Protein AF-A0A0P9UMU7-F1 (afdb_monomer)

Foldseek 3Di:
DDPPPQLAQAEAEDELVCLVVDDCQLAQWEWEADPVDIDTFKGFDDPPDVVQPDPDDNPRHHNYYYYYDPDPVPPVSSVVSSVVNVVNCVVVVTDTAGPPHPVVPPDD

Radius of gyration: 15.73 Å; Cα contacts (8 Å, |Δi|>4): 141; chains: 1; bounding box: 31×34×58 Å

pLDDT: mean 73.48, std 17.17, range [37.81, 91.12]

Sequence (108 aa):
MDSLKRYSAMEKTITVDQLAKTDLRSVKEIWLGDTHTQLCLWRGEQVVTHDMLSEGTHDQNNSRLHLQLVNPDDRAAVASVEALVRERLERMGSKGEFYPAENADTHQ

Organism: NCBI:txid86176

Nearest PDB structures (foldseek):
  5ctv-assembly1_A  TM=2.492E-01  e=1.738E+00  Streptococcus pneumoniae TIGR4

Structure (mmCIF, N/CA/C/O backbone):
data_AF-A0A0P9UMU7-F1
#
_entry.id   AF-A0A0P9UMU7-F1
#
loop_
_atom_site.group_PDB
_atom_site.id
_atom_site.type_symbol
_atom_site.label_atom_id
_atom_site.label_alt_id
_atom_site.label_comp_id
_atom_site.label_asym_id
_atom_site.label_entity_id
_atom_site.label_seq_id
_atom_site.pdbx_PDB_ins_code
_atom_site.Cartn_x
_atom_site.Cartn_y
_atom_site.Cartn_z
_atom_site.occupancy
_atom_site.B_iso_or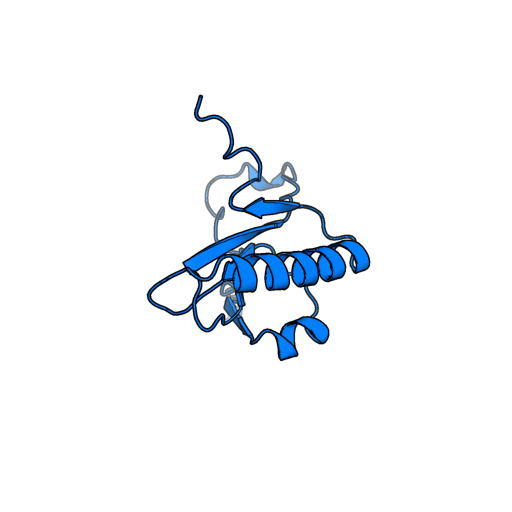_equiv
_atom_site.auth_seq_id
_atom_site.auth_comp_id
_atom_site.auth_asym_id
_atom_site.auth_atom_id
_atom_site.pdbx_PDB_model_num
ATOM 1 N N . MET A 1 1 ? 5.409 0.516 38.449 1.00 37.81 1 MET A N 1
ATOM 2 C CA . MET A 1 1 ? 6.186 0.523 37.192 1.00 37.81 1 MET A CA 1
ATOM 3 C C . MET A 1 1 ? 5.187 0.378 36.068 1.00 37.81 1 MET A C 1
ATOM 5 O O . MET A 1 1 ? 4.931 -0.723 35.594 1.00 37.81 1 MET A O 1
ATOM 9 N N . ASP A 1 2 ? 4.543 1.491 35.740 1.00 42.09 2 ASP A N 1
ATOM 10 C CA . ASP A 1 2 ? 3.586 1.594 34.653 1.00 42.09 2 ASP A CA 1
ATOM 11 C C . ASP A 1 2 ? 4.276 1.204 33.353 1.00 42.09 2 ASP A C 1
ATOM 13 O O . ASP A 1 2 ? 5.213 1.863 32.896 1.00 42.09 2 ASP A O 1
ATOM 17 N N . SER A 1 3 ? 3.830 0.081 32.790 1.00 44.09 3 SER A N 1
ATOM 18 C CA . SER A 1 3 ? 4.124 -0.289 31.415 1.00 44.09 3 SER A CA 1
ATOM 19 C C . SER A 1 3 ? 3.552 0.801 30.520 1.00 44.09 3 SER A C 1
ATOM 21 O O . SER A 1 3 ? 2.413 0.717 30.067 1.00 44.09 3 SER A O 1
ATOM 23 N N . LEU A 1 4 ? 4.361 1.827 30.258 1.00 45.81 4 LEU A N 1
ATOM 24 C CA . LEU A 1 4 ? 4.268 2.617 29.045 1.00 45.81 4 LEU A CA 1
ATOM 25 C C . LEU A 1 4 ? 4.315 1.615 27.891 1.00 45.81 4 LEU A C 1
ATOM 27 O O . LEU A 1 4 ? 5.391 1.221 27.436 1.00 45.81 4 LEU A O 1
ATOM 31 N N . LYS A 1 5 ? 3.131 1.181 27.437 1.00 47.94 5 LYS A N 1
ATOM 32 C CA . LYS A 1 5 ? 2.906 0.717 26.072 1.00 47.94 5 LYS A CA 1
ATOM 33 C C . LYS A 1 5 ? 3.357 1.869 25.186 1.00 47.94 5 LYS A C 1
ATOM 35 O O . LYS A 1 5 ? 2.573 2.738 24.821 1.00 47.94 5 LYS A O 1
ATOM 40 N N . ARG A 1 6 ? 4.657 1.902 24.897 1.00 45.84 6 ARG A N 1
ATOM 41 C CA . ARG A 1 6 ? 5.181 2.551 23.710 1.00 45.84 6 ARG A CA 1
ATOM 42 C C . ARG A 1 6 ? 4.375 1.927 22.582 1.00 45.84 6 ARG A C 1
ATOM 44 O O . ARG A 1 6 ? 4.542 0.744 22.294 1.00 45.84 6 ARG A O 1
ATOM 51 N N . TYR A 1 7 ? 3.424 2.678 22.039 1.00 48.56 7 TYR A N 1
ATOM 52 C CA . TYR A 1 7 ? 2.858 2.375 20.738 1.00 48.56 7 TYR A CA 1
ATOM 53 C C . TYR A 1 7 ? 4.010 2.584 19.757 1.00 48.56 7 TYR A C 1
ATOM 55 O O . TYR A 1 7 ? 4.166 3.653 19.183 1.00 48.56 7 TYR A O 1
ATOM 63 N N . SER A 1 8 ? 4.912 1.604 19.684 1.00 48.06 8 SER A N 1
ATOM 64 C CA . SER A 1 8 ? 5.892 1.534 18.617 1.00 48.06 8 SER A CA 1
ATOM 65 C C . SER A 1 8 ? 5.084 1.537 17.331 1.00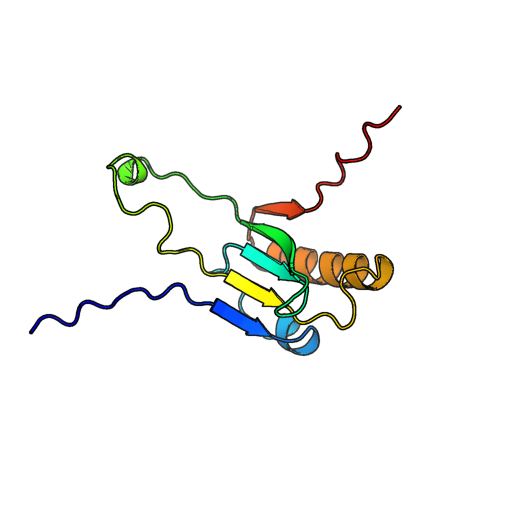 48.06 8 SER A C 1
ATOM 67 O O . SER A 1 8 ? 4.182 0.705 17.195 1.00 48.06 8 SER A O 1
ATOM 69 N N . ALA A 1 9 ? 5.354 2.491 16.440 1.00 54.00 9 ALA A N 1
ATOM 70 C CA . ALA A 1 9 ? 4.791 2.489 15.100 1.00 54.00 9 ALA A CA 1
ATOM 71 C C . ALA A 1 9 ? 4.928 1.064 14.544 1.00 54.00 9 ALA A C 1
ATOM 73 O O . ALA A 1 9 ? 6.028 0.513 14.487 1.00 54.00 9 ALA A O 1
ATOM 74 N N . MET A 1 10 ? 3.796 0.409 14.281 1.00 61.91 10 MET A N 1
ATOM 75 C CA . MET A 1 10 ? 3.804 -0.976 13.833 1.00 61.91 10 MET A CA 1
ATOM 76 C C 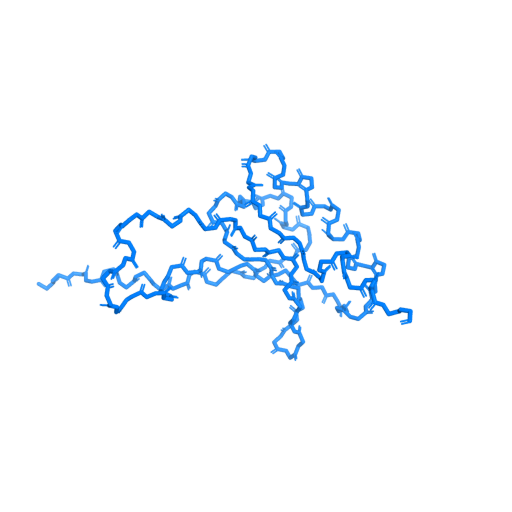. MET A 1 10 ? 4.161 -0.968 12.352 1.00 61.91 10 MET A C 1
ATOM 78 O O . MET A 1 10 ? 3.286 -0.870 11.495 1.00 61.91 10 MET A O 1
ATOM 82 N N . GLU A 1 11 ? 5.456 -1.037 12.065 1.00 69.31 11 GLU A N 1
ATOM 83 C CA . GLU A 1 11 ? 5.966 -1.267 10.721 1.00 69.31 11 GLU A CA 1
ATOM 84 C C . GLU A 1 11 ? 5.841 -2.760 10.417 1.00 69.31 11 GLU A C 1
ATOM 86 O O . GLU A 1 11 ? 6.419 -3.610 11.099 1.00 69.31 11 GLU A O 1
ATOM 91 N N . LYS A 1 12 ? 5.022 -3.098 9.419 1.00 82.69 12 LYS A N 1
ATOM 92 C CA . LYS A 1 12 ? 4.814 -4.484 8.994 1.00 82.69 12 LYS A CA 1
ATOM 93 C C . LYS A 1 12 ? 5.247 -4.635 7.547 1.00 82.69 12 LYS A C 1
ATOM 95 O O . LYS A 1 12 ? 4.744 -3.924 6.689 1.00 82.69 12 LYS A O 1
ATOM 100 N N . THR A 1 13 ? 6.102 -5.612 7.270 1.00 87.75 13 THR A N 1
ATOM 101 C CA . THR A 1 13 ? 6.494 -5.961 5.900 1.00 87.75 13 THR A CA 1
ATOM 102 C C . THR A 1 13 ? 5.784 -7.236 5.461 1.00 87.75 13 THR A C 1
ATOM 104 O O . THR A 1 13 ? 5.782 -8.229 6.190 1.00 87.75 13 THR A O 1
ATOM 107 N N . ILE A 1 14 ? 5.162 -7.218 4.284 1.00 88.94 14 ILE A N 1
ATOM 108 C CA . ILE A 1 14 ? 4.449 -8.356 3.695 1.00 88.94 14 ILE A CA 1
ATOM 109 C C . ILE A 1 14 ? 4.779 -8.493 2.203 1.00 88.94 14 ILE A C 1
ATOM 111 O O . ILE A 1 14 ? 5.261 -7.554 1.578 1.00 88.94 14 ILE A O 1
ATOM 115 N N . THR A 1 15 ? 4.485 -9.649 1.611 1.00 90.06 15 THR A N 1
ATOM 116 C CA . THR A 1 15 ? 4.541 -9.864 0.155 1.00 90.06 15 THR A CA 1
ATOM 117 C C . THR A 1 15 ? 3.160 -9.682 -0.485 1.00 90.06 15 THR A C 1
ATOM 119 O O . THR A 1 15 ? 2.141 -9.668 0.211 1.00 90.06 15 THR A O 1
ATOM 122 N N . VAL A 1 16 ? 3.103 -9.608 -1.820 1.00 85.19 16 VAL A N 1
ATOM 123 C CA . VAL A 1 16 ? 1.838 -9.512 -2.578 1.00 85.19 16 VAL A CA 1
ATOM 124 C C . VAL A 1 16 ? 0.885 -10.685 -2.289 1.00 85.19 16 VAL A C 1
ATOM 126 O O . VAL A 1 16 ? -0.310 -10.458 -2.126 1.00 85.19 16 VAL A O 1
ATOM 129 N N . ASP A 1 17 ? 1.382 -11.917 -2.109 1.00 87.06 17 ASP A N 1
ATOM 130 C CA . ASP A 1 17 ? 0.537 -13.064 -1.700 1.00 87.06 17 ASP A CA 1
ATOM 131 C C . ASP A 1 17 ? -0.133 -12.831 -0.335 1.00 87.06 17 ASP A C 1
ATOM 133 O O . ASP A 1 17 ? -1.302 -13.157 -0.113 1.00 87.06 17 ASP A O 1
ATOM 137 N N . GLN A 1 18 ? 0.608 -12.231 0.595 1.00 88.56 18 GLN A N 1
ATOM 138 C CA . GLN A 1 18 ? 0.136 -11.986 1.952 1.00 88.56 18 GLN A CA 1
ATOM 139 C C . GLN A 1 18 ? -0.857 -10.817 2.025 1.00 88.56 18 GLN A C 1
ATOM 141 O O . GLN A 1 18 ? -1.635 -10.743 2.981 1.00 88.56 18 GLN A O 1
ATOM 146 N N . LEU A 1 19 ? -0.895 -9.938 1.016 1.00 86.94 19 LEU A N 1
ATOM 147 C CA . LEU A 1 19 ? -1.843 -8.820 0.936 1.00 86.94 19 LEU A CA 1
ATOM 148 C C . LEU A 1 19 ? -3.300 -9.308 0.958 1.00 86.94 19 LEU A C 1
ATOM 150 O O . LEU A 1 19 ? -4.139 -8.739 1.658 1.00 86.94 19 LEU A O 1
ATOM 154 N N . ALA A 1 20 ? -3.594 -10.414 0.268 1.00 83.19 20 ALA A N 1
ATOM 155 C CA . ALA A 1 20 ? -4.938 -10.991 0.203 1.00 83.19 20 ALA A CA 1
ATOM 156 C C . ALA A 1 20 ? -5.466 -11.458 1.574 1.00 83.19 20 ALA A C 1
ATOM 158 O O . ALA A 1 20 ? -6.676 -11.488 1.800 1.00 83.1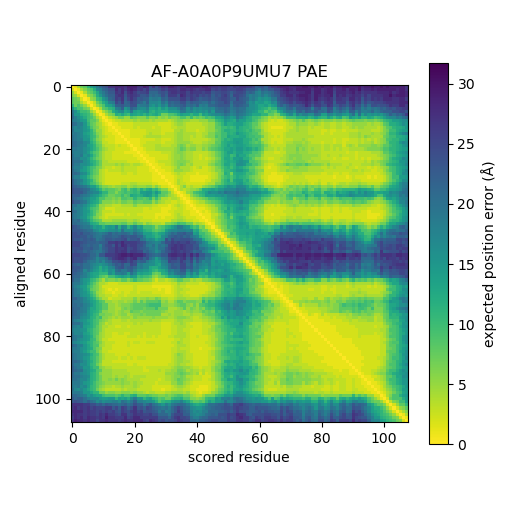9 20 ALA A O 1
ATOM 159 N N . LYS A 1 21 ? -4.561 -11.807 2.494 1.00 86.31 21 LYS A N 1
ATOM 160 C CA . LYS A 1 21 ? -4.873 -12.331 3.836 1.00 86.31 21 LYS A CA 1
ATOM 161 C C . LYS A 1 21 ? -4.716 -11.275 4.929 1.00 86.31 21 LYS A C 1
ATOM 163 O O . LYS A 1 21 ? -5.164 -11.484 6.052 1.00 86.31 21 LYS A O 1
ATOM 168 N N . THR A 1 22 ? -4.068 -10.156 4.616 1.00 85.62 22 THR A N 1
ATOM 169 C CA . THR A 1 22 ? -3.802 -9.092 5.581 1.00 85.62 22 THR A CA 1
ATOM 170 C C . THR A 1 22 ? -5.036 -8.210 5.748 1.00 85.62 22 THR A C 1
ATOM 172 O O . THR A 1 22 ? -5.713 -7.861 4.778 1.00 85.62 22 THR A O 1
ATOM 175 N N . ASP A 1 23 ? -5.326 -7.869 7.002 1.00 84.38 23 ASP A N 1
ATOM 176 C CA . ASP A 1 23 ? -6.303 -6.847 7.358 1.00 84.38 23 ASP A CA 1
ATOM 177 C C . ASP A 1 23 ? -5.661 -5.462 7.223 1.00 84.38 23 ASP A C 1
ATOM 179 O O . ASP A 1 23 ? -4.647 -5.184 7.865 1.00 84.38 23 ASP A O 1
ATOM 183 N N . LEU A 1 24 ? -6.229 -4.617 6.360 1.00 85.94 24 LEU A N 1
ATOM 184 C CA . LEU A 1 24 ? -5.706 -3.283 6.046 1.00 85.94 24 LEU A CA 1
ATOM 185 C C . LEU A 1 24 ? -6.428 -2.169 6.813 1.00 85.94 24 LEU A C 1
ATOM 187 O O . LEU A 1 24 ? -6.032 -1.015 6.717 1.00 85.94 24 LEU A O 1
ATOM 191 N N . ARG A 1 25 ? -7.459 -2.485 7.607 1.00 81.75 25 ARG A N 1
ATOM 192 C CA . ARG A 1 25 ? -8.298 -1.471 8.277 1.00 81.75 25 ARG A CA 1
ATOM 193 C C . ARG A 1 25 ? -7.537 -0.570 9.249 1.00 81.75 25 ARG A C 1
ATOM 195 O O . ARG A 1 25 ? -7.931 0.571 9.453 1.00 81.75 25 ARG A O 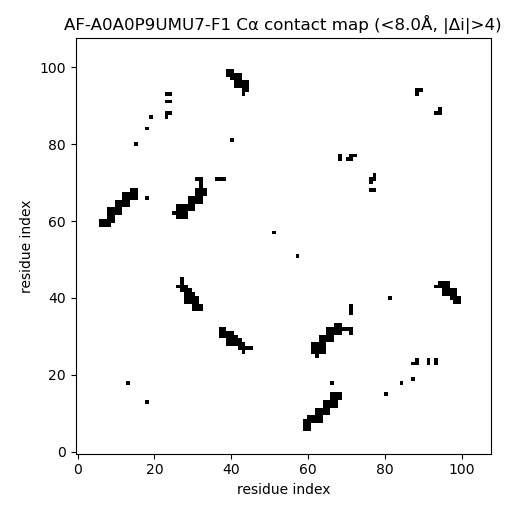1
ATOM 202 N N . SER A 1 26 ? -6.468 -1.079 9.860 1.00 78.25 26 SER A N 1
ATOM 203 C CA . SER A 1 26 ? -5.603 -0.314 10.765 1.00 78.25 26 SER A CA 1
ATOM 204 C C . SER A 1 26 ? -4.396 0.313 10.067 1.00 78.25 26 SER A C 1
ATOM 206 O O . SER A 1 26 ? -3.636 1.032 10.710 1.00 78.25 26 SER A O 1
ATOM 208 N N . VAL A 1 27 ? -4.177 0.010 8.784 1.00 85.12 27 VAL A N 1
ATOM 209 C CA . VAL A 1 27 ? -3.046 0.526 8.013 1.00 85.12 27 VAL A CA 1
ATOM 210 C C . VAL A 1 27 ? -3.357 1.957 7.604 1.00 85.12 27 VAL A C 1
ATOM 212 O O . VAL A 1 27 ? -4.423 2.240 7.063 1.00 85.12 27 VAL A O 1
ATOM 215 N N . LYS A 1 28 ? -2.415 2.861 7.867 1.00 85.50 28 LYS A N 1
ATOM 216 C CA . LYS A 1 28 ? -2.522 4.269 7.471 1.00 85.50 28 LYS A CA 1
ATOM 217 C C . LYS A 1 28 ? -1.736 4.585 6.215 1.00 85.50 28 LYS A C 1
ATOM 219 O O . LYS A 1 28 ? -2.094 5.510 5.501 1.00 85.50 28 LYS A O 1
ATOM 224 N N . GLU A 1 29 ? -0.665 3.848 5.954 1.00 89.31 29 GLU A N 1
ATOM 225 C CA . GLU A 1 29 ? 0.176 4.068 4.784 1.00 89.31 29 GLU A CA 1
ATOM 226 C C . GLU A 1 29 ? 0.626 2.725 4.221 1.00 89.31 29 GLU A C 1
ATOM 228 O O . GLU A 1 29 ? 0.992 1.823 4.980 1.00 89.31 29 GLU A O 1
ATOM 233 N N . ILE A 1 30 ? 0.620 2.607 2.897 1.00 90.00 30 ILE A N 1
ATOM 234 C CA . ILE A 1 30 ? 1.143 1.451 2.172 1.00 90.00 30 ILE A CA 1
ATOM 235 C C . ILE A 1 30 ? 2.287 1.936 1.291 1.00 90.00 30 ILE A C 1
ATOM 237 O O . ILE A 1 30 ? 2.107 2.821 0.455 1.00 90.00 30 ILE A O 1
ATOM 241 N N . TRP A 1 31 ? 3.454 1.334 1.480 1.00 90.44 31 TRP A N 1
ATOM 242 C CA . TRP A 1 31 ? 4.683 1.639 0.759 1.00 90.44 31 TRP A CA 1
ATOM 243 C C . TRP A 1 31 ? 5.131 0.411 -0.030 1.00 90.44 31 TRP A C 1
ATOM 245 O O . TRP A 1 31 ? 5.101 -0.698 0.498 1.00 90.44 31 TRP A O 1
ATOM 255 N N . LEU A 1 32 ? 5.546 0.588 -1.280 1.00 88.38 32 LEU A N 1
ATOM 256 C CA . LEU A 1 32 ? 6.131 -0.456 -2.118 1.00 88.38 32 LEU A CA 1
ATOM 257 C C . LEU A 1 32 ? 7.648 -0.392 -2.066 1.00 88.38 32 LEU A C 1
ATOM 259 O O . LEU A 1 32 ? 8.217 0.695 -2.103 1.00 88.38 32 LEU A O 1
ATOM 263 N N . GLY A 1 33 ? 8.280 -1.560 -2.089 1.00 80.19 33 GLY A N 1
ATOM 264 C CA . GLY A 1 33 ? 9.709 -1.698 -2.354 1.00 80.19 33 GLY A CA 1
ATOM 265 C C . GLY A 1 33 ? 10.514 -2.241 -1.178 1.00 80.19 33 GLY A C 1
ATOM 266 O O . GLY A 1 33 ? 9.965 -2.815 -0.231 1.00 80.19 33 GLY A O 1
ATOM 267 N N . ASP A 1 34 ? 11.835 -2.146 -1.297 1.00 69.94 34 ASP A N 1
ATOM 268 C CA . ASP A 1 34 ? 12.802 -2.698 -0.350 1.00 69.94 34 ASP A CA 1
ATOM 269 C C . ASP A 1 34 ? 13.339 -1.621 0.616 1.00 69.94 34 ASP A C 1
ATOM 271 O O . ASP A 1 34 ? 12.768 -0.542 0.772 1.00 69.94 34 ASP A O 1
ATOM 275 N N . THR A 1 35 ? 14.426 -1.911 1.329 1.00 65.00 35 THR A N 1
ATOM 276 C CA . THR A 1 35 ? 15.066 -0.943 2.234 1.00 65.00 35 THR A CA 1
ATOM 277 C C . THR A 1 35 ? 15.686 0.254 1.509 1.00 65.00 35 THR A C 1
ATOM 279 O O . THR A 1 35 ? 15.898 1.279 2.148 1.00 65.00 35 THR A O 1
ATOM 282 N N . HIS A 1 36 ? 15.988 0.144 0.210 1.00 64.75 36 HIS A N 1
ATOM 283 C CA . HIS A 1 36 ? 16.703 1.178 -0.547 1.00 64.75 36 HIS A CA 1
ATOM 284 C C . HIS A 1 36 ? 15.817 1.972 -1.508 1.00 64.75 36 HIS A C 1
ATOM 286 O O . HIS A 1 36 ? 16.144 3.117 -1.816 1.00 64.75 36 HIS A O 1
ATOM 292 N N . THR A 1 37 ? 14.703 1.399 -1.967 1.00 70.12 37 THR A N 1
ATOM 293 C CA . THR A 1 37 ? 13.746 2.078 -2.847 1.00 70.12 37 THR A CA 1
ATOM 294 C C . THR A 1 37 ? 12.338 1.917 -2.298 1.00 70.12 37 THR A C 1
ATOM 296 O O . THR A 1 37 ? 11.805 0.814 -2.253 1.00 70.12 37 THR A O 1
ATOM 299 N N . GLN A 1 38 ? 11.749 3.020 -1.831 1.00 77.69 38 GLN A N 1
ATOM 300 C CA . GLN A 1 38 ? 10.414 3.032 -1.240 1.00 77.69 38 GLN A CA 1
ATOM 301 C C . GLN A 1 38 ? 9.517 4.014 -1.984 1.00 77.69 38 GLN A C 1
ATOM 303 O O . GLN A 1 38 ? 9.815 5.205 -2.062 1.00 77.69 38 GLN A O 1
ATOM 308 N N . LEU A 1 39 ? 8.403 3.510 -2.506 1.00 84.75 39 LEU A N 1
ATOM 309 C CA . LEU A 1 39 ? 7.367 4.291 -3.170 1.00 84.75 39 LEU A CA 1
ATOM 310 C C . LEU A 1 39 ? 6.115 4.291 -2.295 1.00 84.75 39 LEU A C 1
ATOM 312 O O . LEU A 1 39 ? 5.558 3.233 -2.017 1.00 84.75 39 LEU A O 1
ATOM 316 N N . CYS A 1 40 ? 5.648 5.462 -1.869 1.00 87.75 40 CYS A N 1
ATOM 317 C CA . CYS A 1 40 ? 4.336 5.555 -1.232 1.00 87.75 40 CYS A CA 1
ATOM 318 C C . CYS A 1 40 ? 3.273 5.217 -2.282 1.00 87.75 40 CYS A C 1
ATOM 320 O O . CYS A 1 40 ? 3.219 5.888 -3.308 1.00 87.75 40 CYS A O 1
ATOM 322 N N . LEU A 1 41 ? 2.463 4.188 -2.032 1.00 89.69 41 LEU A N 1
ATOM 323 C CA . LEU A 1 41 ? 1.367 3.787 -2.915 1.00 89.69 41 LEU A CA 1
ATOM 324 C C . LEU A 1 41 ? 0.038 4.352 -2.446 1.00 89.69 41 LEU A C 1
ATOM 326 O O . LEU A 1 41 ? -0.801 4.709 -3.260 1.00 89.69 41 LEU A O 1
ATOM 330 N N . TRP A 1 42 ? -0.187 4.378 -1.136 1.00 91.06 42 TRP A N 1
ATOM 331 C CA . TRP A 1 42 ? -1.467 4.792 -0.585 1.00 91.06 42 TRP A CA 1
ATOM 332 C C . TRP A 1 42 ? -1.313 5.390 0.803 1.00 91.06 42 TRP A C 1
ATOM 334 O O . TRP A 1 42 ? -0.548 4.886 1.630 1.00 91.06 42 TRP A O 1
ATOM 344 N N . ARG A 1 43 ? -2.102 6.426 1.076 1.00 88.75 43 ARG A N 1
ATOM 345 C CA . ARG A 1 43 ? -2.242 7.041 2.393 1.00 88.75 43 ARG A CA 1
ATOM 346 C C . ARG A 1 43 ? -3.714 7.145 2.759 1.00 88.75 43 ARG A C 1
ATOM 348 O O . ARG A 1 43 ? -4.492 7.772 2.049 1.00 88.75 43 ARG A O 1
ATOM 355 N N . GLY A 1 44 ? -4.083 6.558 3.888 1.00 87.00 44 GLY A N 1
ATOM 356 C CA . GLY A 1 44 ? -5.421 6.644 4.450 1.00 87.00 44 GLY A CA 1
ATOM 357 C C . GLY A 1 44 ? -5.795 8.068 4.838 1.00 87.00 44 GLY A C 1
ATOM 358 O O . GLY A 1 44 ? -4.958 8.834 5.322 1.00 87.00 44 GLY A O 1
ATOM 359 N N . GLU A 1 45 ? -7.069 8.406 4.652 1.00 79.56 45 GLU A N 1
ATOM 360 C CA . GLU A 1 45 ? -7.633 9.682 5.083 1.00 79.56 45 GLU A CA 1
ATOM 361 C C . GLU A 1 45 ? -7.498 9.791 6.606 1.00 79.56 45 GLU A C 1
ATOM 363 O O . GLU A 1 45 ? -8.075 9.010 7.369 1.00 79.56 45 GLU A O 1
ATOM 368 N N . GLN A 1 46 ? -6.694 10.748 7.066 1.00 63.97 46 GLN A N 1
ATOM 369 C CA . GLN A 1 46 ? -6.587 11.023 8.490 1.00 63.97 46 GLN A CA 1
ATOM 370 C C . GLN A 1 46 ? -7.776 11.885 8.902 1.00 63.97 46 GLN A C 1
ATOM 372 O O . GLN A 1 46 ? -7.858 13.060 8.550 1.00 63.97 46 GLN A O 1
ATOM 377 N N . VAL A 1 47 ? -8.695 11.308 9.679 1.00 54.69 47 VAL A N 1
ATOM 378 C CA . VAL A 1 47 ? -9.721 12.092 10.370 1.00 54.69 47 VAL A CA 1
ATOM 379 C C . VAL A 1 47 ? -9.002 12.927 11.422 1.00 54.69 47 VAL A C 1
ATOM 381 O O . VAL A 1 47 ? -8.651 12.421 12.486 1.00 54.69 47 VAL A O 1
ATOM 384 N N . VAL A 1 48 ? -8.754 14.200 11.114 1.00 52.06 48 VAL A N 1
ATOM 385 C CA . VAL A 1 48 ? -8.244 15.178 12.078 1.00 52.06 48 VAL A CA 1
ATOM 386 C C . VAL A 1 48 ? -9.352 15.422 13.098 1.00 52.06 48 VAL A C 1
ATOM 388 O O . VAL A 1 48 ? -10.199 16.298 12.945 1.00 52.06 48 VAL A O 1
ATOM 391 N N . THR A 1 49 ? -9.411 14.591 14.134 1.00 52.50 49 THR A N 1
ATOM 392 C CA . THR A 1 49 ? -10.267 14.870 15.283 1.00 52.50 49 THR A CA 1
ATOM 393 C C . THR A 1 49 ? -9.661 16.048 16.035 1.00 52.50 49 THR A C 1
ATOM 395 O O . THR A 1 49 ? -8.452 16.074 16.247 1.00 52.50 49 THR A O 1
ATOM 398 N N . HIS A 1 50 ? -10.493 17.005 16.449 1.00 53.38 50 HIS A N 1
ATOM 399 C CA . HIS A 1 50 ? -10.118 18.262 17.123 1.00 53.38 50 HIS A CA 1
ATOM 400 C C . HIS A 1 50 ? -9.148 18.111 18.322 1.00 53.38 50 HIS A C 1
ATOM 402 O O . HIS A 1 50 ? -8.513 19.083 18.716 1.00 53.38 50 HIS A O 1
ATOM 408 N N . ASP A 1 51 ? -8.999 16.902 18.869 1.00 49.69 51 ASP A N 1
ATOM 409 C CA . ASP A 1 51 ? -8.025 16.528 19.905 1.00 49.69 51 ASP A CA 1
ATOM 410 C C . ASP A 1 51 ? -6.552 16.536 19.417 1.00 49.69 51 ASP A C 1
ATOM 412 O O . ASP A 1 51 ? -5.623 16.583 20.214 1.00 49.69 51 ASP A O 1
ATOM 416 N N . MET A 1 52 ? -6.309 16.541 18.098 1.00 52.22 52 MET A N 1
ATOM 417 C CA . MET A 1 52 ? -4.967 16.508 17.484 1.00 52.22 52 MET A CA 1
ATOM 418 C C . MET A 1 52 ? -4.256 17.877 17.415 1.00 52.22 52 MET A C 1
ATOM 420 O O . MET A 1 52 ? -3.197 17.979 16.796 1.00 52.22 52 MET A O 1
ATOM 424 N N . LEU A 1 53 ? -4.823 18.931 18.017 1.00 54.44 53 LEU A N 1
ATOM 425 C CA . LEU A 1 53 ? -4.281 20.302 17.997 1.00 54.44 53 LEU A CA 1
ATOM 426 C C . LEU A 1 53 ? -3.382 20.649 19.201 1.00 54.44 53 LEU A C 1
ATOM 428 O O . LEU A 1 53 ? -2.825 21.744 19.232 1.00 54.44 53 LEU A O 1
ATOM 432 N N . SER A 1 54 ? -3.214 19.755 20.184 1.00 53.22 54 SER A N 1
ATOM 433 C CA . SER A 1 54 ? -2.209 19.948 21.241 1.00 53.22 54 SER A CA 1
ATOM 434 C C . SER A 1 54 ? -0.838 19.476 20.762 1.00 53.22 54 SER A C 1
ATOM 436 O O . SER A 1 54 ? -0.652 18.319 20.386 1.00 53.22 54 SER A O 1
ATOM 438 N N . GLU A 1 55 ? 0.115 20.405 20.754 1.00 59.03 55 GLU A N 1
ATOM 439 C CA . GLU A 1 55 ? 1.513 20.198 20.389 1.00 59.03 55 GLU A CA 1
ATOM 440 C C . GLU A 1 55 ? 2.108 18.941 21.048 1.00 59.03 55 GLU A C 1
ATOM 442 O O . GLU A 1 55 ? 2.111 18.807 22.271 1.00 59.03 55 GLU A O 1
ATOM 447 N N . GLY A 1 56 ? 2.681 18.042 20.235 1.00 49.47 56 GLY A N 1
ATOM 448 C CA . GLY A 1 56 ? 3.749 17.157 20.717 1.00 49.47 56 GLY A CA 1
ATOM 449 C C . GLY A 1 56 ? 3.646 15.655 20.452 1.00 49.47 56 GLY A C 1
ATOM 450 O O . GLY A 1 56 ? 4.509 14.924 20.931 1.00 49.47 56 GLY A O 1
ATOM 451 N N . THR A 1 57 ? 2.666 15.127 19.710 1.00 49.28 57 THR A N 1
ATOM 452 C CA . THR A 1 57 ? 2.678 13.678 19.380 1.00 49.28 57 THR A CA 1
ATOM 453 C C . THR A 1 57 ? 2.096 13.362 18.003 1.00 49.28 57 THR A C 1
ATOM 455 O O . THR A 1 57 ? 1.248 12.493 17.835 1.00 49.28 57 THR A O 1
ATOM 458 N N . HIS A 1 58 ? 2.563 14.094 16.994 1.00 51.16 58 HIS A N 1
ATOM 459 C CA . HIS A 1 58 ? 1.988 14.078 15.648 1.00 51.16 58 HIS A CA 1
ATOM 460 C C . HIS A 1 58 ? 2.361 12.843 14.793 1.00 51.16 58 HIS A C 1
ATOM 462 O O . HIS A 1 58 ? 1.671 12.557 13.824 1.00 51.16 58 HIS A O 1
ATOM 468 N N . ASP A 1 59 ? 3.400 12.074 15.147 1.00 50.47 59 ASP A N 1
ATOM 469 C CA . ASP A 1 59 ? 3.984 11.064 14.233 1.00 50.47 59 ASP A CA 1
ATOM 470 C C . ASP A 1 59 ? 4.006 9.617 14.776 1.00 50.47 59 ASP A C 1
ATOM 472 O O . ASP A 1 59 ? 4.479 8.691 14.126 1.00 50.47 59 ASP A O 1
ATOM 476 N N . GLN A 1 60 ? 3.493 9.369 15.984 1.00 47.56 60 GLN A N 1
ATOM 477 C CA . GLN A 1 60 ? 3.749 8.100 16.693 1.00 47.56 60 GLN A CA 1
ATOM 478 C C . GLN A 1 60 ? 2.751 6.971 16.374 1.00 47.56 60 GLN A C 1
ATOM 480 O O . GLN A 1 60 ? 2.948 5.844 16.815 1.00 47.56 60 GLN A O 1
ATOM 485 N N . ASN A 1 61 ? 1.689 7.234 15.605 1.00 50.69 61 ASN A N 1
ATOM 486 C CA . ASN A 1 61 ? 0.685 6.219 15.263 1.00 50.69 61 ASN A CA 1
ATOM 487 C C . ASN A 1 61 ? 0.492 6.072 13.748 1.00 50.69 61 ASN A C 1
ATOM 489 O O . ASN A 1 61 ? -0.639 5.984 13.263 1.00 50.69 61 ASN A O 1
ATOM 493 N N . ASN A 1 62 ? 1.591 6.088 12.994 1.00 59.91 62 ASN A N 1
ATOM 494 C CA . ASN A 1 62 ? 1.604 5.733 11.578 1.00 59.91 62 ASN A CA 1
ATOM 495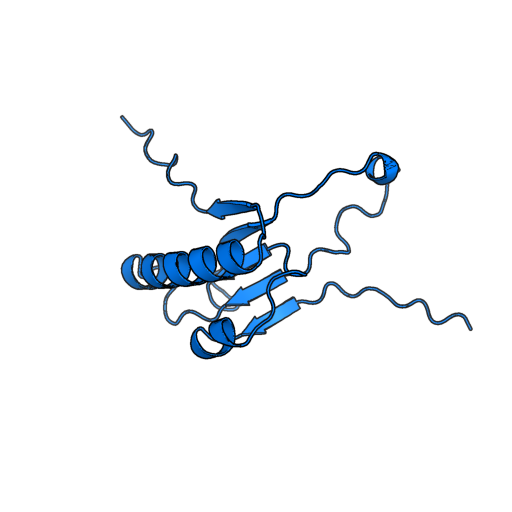 C C . ASN A 1 62 ? 1.802 4.217 11.467 1.00 59.91 62 ASN A C 1
ATOM 497 O O . ASN A 1 62 ? 2.922 3.718 11.489 1.00 59.91 62 ASN A O 1
ATOM 501 N N . SER A 1 63 ? 0.702 3.461 11.413 1.00 76.38 63 SER A N 1
ATOM 502 C CA . SER A 1 63 ? 0.764 2.031 11.086 1.00 76.38 63 SER A CA 1
ATOM 503 C C . SER A 1 63 ? 1.113 1.890 9.604 1.00 76.38 63 SER A C 1
ATOM 505 O O . SER A 1 63 ? 0.228 1.993 8.747 1.00 76.38 63 SER A O 1
ATOM 507 N N . ARG A 1 64 ? 2.409 1.729 9.316 1.00 84.75 64 ARG A N 1
ATOM 508 C CA . ARG A 1 64 ? 2.963 1.618 7.963 1.00 84.75 64 ARG A CA 1
ATOM 509 C C . ARG A 1 64 ? 3.068 0.158 7.545 1.00 84.75 64 ARG A C 1
ATOM 511 O O . ARG A 1 64 ? 3.630 -0.674 8.258 1.00 84.75 64 ARG A O 1
ATOM 518 N N . LEU A 1 65 ? 2.548 -0.143 6.363 1.00 88.38 65 LEU A N 1
ATOM 519 C CA . LEU A 1 65 ? 2.687 -1.441 5.722 1.00 88.38 65 LEU A CA 1
ATOM 520 C C . LEU A 1 65 ? 3.668 -1.325 4.556 1.00 88.38 65 LEU A C 1
ATOM 522 O O . LEU A 1 65 ? 3.418 -0.587 3.607 1.00 88.38 65 LEU A O 1
ATOM 526 N N . HIS A 1 66 ? 4.751 -2.089 4.605 1.00 89.50 66 HIS A N 1
ATOM 527 C CA . HIS A 1 66 ? 5.677 -2.254 3.494 1.00 89.50 66 HIS A CA 1
ATOM 528 C C . HIS A 1 66 ? 5.281 -3.489 2.690 1.00 89.50 66 HIS A C 1
ATOM 530 O O . HIS A 1 66 ? 5.246 -4.607 3.205 1.00 89.50 66 HIS A O 1
ATOM 536 N N . LEU A 1 67 ? 4.975 -3.292 1.418 1.00 88.88 67 LEU A N 1
ATOM 537 C CA . LEU A 1 67 ? 4.675 -4.350 0.476 1.00 88.88 67 LEU A CA 1
ATOM 538 C C . LEU A 1 67 ? 5.913 -4.599 -0.386 1.00 88.88 67 LEU A C 1
ATOM 540 O O . LEU A 1 67 ? 6.340 -3.747 -1.166 1.00 88.88 67 LEU A O 1
ATOM 544 N N . GLN A 1 68 ? 6.493 -5.784 -0.236 1.00 87.88 68 GLN A N 1
ATOM 545 C CA . GLN A 1 68 ? 7.653 -6.189 -1.013 1.00 87.88 68 GLN A CA 1
ATOM 546 C C . GLN A 1 68 ? 7.257 -6.361 -2.474 1.00 87.88 68 GLN A C 1
ATOM 548 O O . GLN A 1 68 ? 6.446 -7.228 -2.817 1.00 87.88 68 GLN A O 1
ATOM 553 N N . LEU A 1 69 ? 7.875 -5.544 -3.320 1.00 82.50 69 LEU A N 1
ATOM 554 C CA . LEU A 1 69 ? 7.782 -5.616 -4.766 1.00 82.50 69 LEU A CA 1
ATOM 555 C C . LEU A 1 69 ? 9.188 -5.835 -5.321 1.00 82.50 69 LEU A C 1
ATOM 557 O O . LEU A 1 69 ? 10.123 -5.161 -4.902 1.00 82.50 69 LEU A O 1
ATOM 561 N N . VAL A 1 70 ? 9.332 -6.794 -6.240 1.00 76.50 70 VAL A N 1
ATOM 562 C CA . VAL A 1 70 ? 10.639 -7.201 -6.791 1.00 76.50 70 VAL A CA 1
ATOM 563 C C . VAL A 1 70 ? 11.353 -6.029 -7.469 1.00 76.50 70 VAL A C 1
ATOM 565 O O . VAL A 1 70 ? 12.573 -5.933 -7.388 1.00 76.50 70 VAL A O 1
ATOM 568 N N . ASN A 1 71 ? 10.595 -5.145 -8.120 1.00 76.31 71 ASN A N 1
ATOM 569 C CA . ASN A 1 71 ? 11.114 -3.929 -8.721 1.00 76.31 71 ASN A CA 1
ATOM 570 C C . ASN A 1 71 ? 10.057 -2.807 -8.653 1.00 76.31 71 ASN A C 1
ATOM 572 O O . ASN A 1 71 ? 9.065 -2.888 -9.380 1.00 76.31 71 ASN A O 1
ATOM 576 N N . PRO A 1 72 ? 10.225 -1.780 -7.801 1.00 75.94 72 PRO A N 1
ATOM 577 C CA . PRO A 1 72 ? 9.298 -0.651 -7.741 1.00 75.94 72 PRO A CA 1
ATOM 578 C C . PRO A 1 72 ? 9.364 0.278 -8.967 1.00 75.94 72 PRO A C 1
ATOM 580 O O . PRO A 1 72 ? 8.443 1.066 -9.156 1.00 75.94 72 PRO A O 1
ATOM 583 N N . ASP A 1 73 ? 10.381 0.164 -9.829 1.00 77.88 73 ASP A N 1
ATOM 584 C CA . ASP A 1 73 ? 10.442 0.881 -11.113 1.00 77.88 73 ASP A CA 1
ATOM 585 C C . ASP A 1 73 ? 9.628 0.194 -12.228 1.00 77.88 73 ASP A C 1
ATOM 587 O O . ASP A 1 73 ? 9.386 0.780 -13.289 1.00 77.88 73 ASP A O 1
ATOM 591 N N . ASP A 1 74 ? 9.175 -1.047 -12.014 1.00 83.56 74 ASP A N 1
ATOM 592 C CA . ASP A 1 74 ? 8.292 -1.740 -12.952 1.00 83.56 74 ASP A CA 1
ATOM 593 C C . AS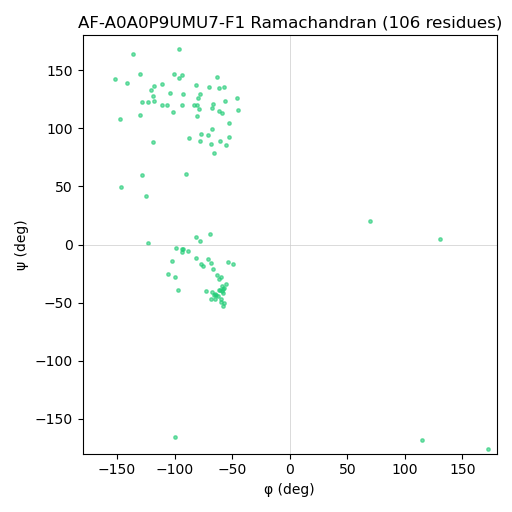P A 1 74 ? 6.859 -1.206 -12.824 1.00 83.56 74 ASP A C 1
ATOM 595 O O . ASP A 1 74 ? 6.056 -1.664 -12.009 1.00 83.56 74 ASP A O 1
ATOM 599 N N . ARG A 1 75 ? 6.523 -0.236 -13.681 1.00 81.75 75 ARG A N 1
ATOM 600 C CA . ARG A 1 75 ? 5.197 0.398 -13.721 1.00 81.75 75 ARG A CA 1
ATOM 601 C C . ARG A 1 75 ? 4.049 -0.598 -13.890 1.00 81.75 75 ARG A C 1
ATOM 603 O O . ARG A 1 75 ? 2.978 -0.361 -13.340 1.00 81.75 75 ARG A O 1
ATOM 610 N N . ALA A 1 76 ? 4.241 -1.693 -14.628 1.00 84.94 76 ALA A N 1
ATOM 611 C CA . ALA A 1 76 ? 3.185 -2.685 -14.824 1.00 84.94 76 ALA A CA 1
ATOM 612 C C . ALA A 1 76 ? 2.948 -3.497 -13.543 1.00 84.94 76 ALA A C 1
ATOM 614 O O . ALA A 1 76 ? 1.799 -3.757 -13.166 1.00 84.94 76 ALA A O 1
ATOM 615 N N . ALA A 1 77 ? 4.028 -3.853 -12.844 1.00 85.12 77 ALA A N 1
ATOM 616 C CA . ALA A 1 77 ? 3.947 -4.516 -11.549 1.00 85.12 77 ALA A CA 1
ATOM 617 C C . ALA A 1 77 ? 3.328 -3.595 -10.483 1.00 85.12 77 ALA A C 1
ATOM 619 O O . ALA A 1 77 ? 2.439 -4.030 -9.749 1.00 85.12 77 ALA A O 1
ATOM 620 N N . VAL A 1 78 ? 3.725 -2.318 -10.450 1.00 85.50 78 VAL A N 1
ATOM 621 C CA . VAL A 1 78 ? 3.145 -1.300 -9.558 1.00 85.50 78 VAL A CA 1
ATOM 622 C C . VAL A 1 78 ? 1.650 -1.125 -9.822 1.00 85.50 78 VAL A C 1
ATOM 624 O O . VAL A 1 78 ? 0.871 -1.239 -8.883 1.00 85.50 78 VAL A O 1
ATOM 627 N N . ALA A 1 79 ? 1.227 -0.947 -11.078 1.00 86.19 79 ALA A N 1
ATOM 628 C CA . ALA A 1 79 ? -0.188 -0.781 -11.426 1.00 86.19 79 ALA A CA 1
ATOM 629 C C . ALA A 1 79 ? -1.035 -2.013 -11.057 1.00 86.19 79 ALA A C 1
ATOM 631 O O . ALA A 1 79 ? -2.153 -1.888 -10.555 1.00 86.19 79 ALA A O 1
ATOM 632 N N . SER A 1 80 ? -0.491 -3.218 -11.254 1.00 88.00 80 SER A N 1
ATOM 633 C CA . SER A 1 80 ? -1.166 -4.464 -10.863 1.00 88.00 80 SER A CA 1
ATOM 634 C C . SER A 1 80 ? -1.351 -4.551 -9.346 1.00 88.00 80 SER A C 1
ATOM 636 O O . SER A 1 80 ? -2.417 -4.930 -8.859 1.00 88.00 80 SER A O 1
ATOM 638 N N . VAL A 1 81 ? -0.318 -4.182 -8.587 1.00 88.56 81 VAL A N 1
ATOM 639 C CA . VAL A 1 81 ? -0.366 -4.137 -7.124 1.00 88.56 81 VAL A CA 1
ATOM 640 C C . VAL A 1 81 ? -1.313 -3.046 -6.630 1.00 88.56 81 VAL A C 1
ATOM 642 O O . VAL A 1 81 ? -2.076 -3.292 -5.698 1.00 88.56 81 VAL A O 1
ATOM 645 N N . GLU A 1 82 ? -1.314 -1.876 -7.263 1.00 90.50 82 GLU A N 1
ATOM 646 C CA . GLU A 1 82 ? -2.238 -0.788 -6.956 1.00 90.50 82 GLU A CA 1
ATOM 647 C C . GLU A 1 82 ? -3.691 -1.240 -7.084 1.00 90.50 82 GLU A C 1
ATOM 649 O O . GLU A 1 82 ? -4.466 -1.073 -6.144 1.00 90.50 82 GLU A O 1
ATOM 654 N N . ALA A 1 83 ? -4.048 -1.874 -8.205 1.00 89.88 83 ALA A N 1
ATOM 655 C CA . ALA A 1 83 ? -5.397 -2.380 -8.437 1.00 89.88 83 ALA A CA 1
ATOM 656 C C . ALA A 1 83 ? -5.831 -3.375 -7.346 1.00 89.88 83 ALA A C 1
ATOM 658 O O . ALA A 1 83 ? -6.952 -3.298 -6.840 1.00 89.88 83 ALA A O 1
ATOM 659 N N . LEU A 1 84 ? -4.925 -4.265 -6.925 1.00 90.69 84 LEU A N 1
ATOM 660 C CA . LEU A 1 84 ? -5.178 -5.199 -5.825 1.00 90.69 84 LEU A CA 1
ATOM 661 C C . LEU A 1 84 ? -5.378 -4.471 -4.492 1.00 90.69 84 LEU A C 1
ATOM 663 O O . LEU A 1 84 ? -6.316 -4.775 -3.757 1.00 90.69 84 LEU A O 1
ATOM 667 N N . VAL A 1 85 ? -4.511 -3.512 -4.162 1.00 90.69 85 VAL A N 1
ATOM 668 C CA . VAL A 1 85 ? -4.610 -2.725 -2.926 1.00 90.69 85 VAL A CA 1
ATOM 669 C C . VAL A 1 85 ? -5.914 -1.926 -2.900 1.00 90.69 85 VAL A C 1
ATOM 671 O O . VAL A 1 85 ? -6.615 -1.951 -1.888 1.00 90.69 85 VAL A O 1
ATOM 674 N N . ARG A 1 86 ? -6.284 -1.293 -4.016 1.00 90.75 86 ARG A N 1
ATOM 675 C CA . ARG A 1 86 ? -7.534 -0.543 -4.186 1.00 90.75 86 ARG A CA 1
ATOM 676 C C . ARG A 1 86 ? -8.755 -1.415 -3.936 1.00 90.75 86 ARG A C 1
ATOM 678 O O . ARG A 1 86 ? -9.537 -1.103 -3.043 1.00 90.75 86 ARG A O 1
ATOM 685 N N . GLU A 1 87 ? -8.853 -2.563 -4.604 1.00 91.12 87 GLU A N 1
ATOM 686 C CA . GLU A 1 87 ? -9.959 -3.506 -4.399 1.00 91.12 87 GLU A CA 1
ATOM 687 C C . GLU A 1 87 ? -10.051 -3.975 -2.932 1.00 91.12 87 GLU A C 1
ATOM 689 O O . GLU A 1 87 ? -11.138 -4.152 -2.373 1.00 91.12 87 GLU A O 1
ATOM 694 N N . ARG A 1 88 ? -8.908 -4.194 -2.266 1.00 90.31 88 ARG A N 1
ATOM 695 C CA . ARG A 1 88 ? -8.882 -4.606 -0.853 1.00 90.31 88 ARG A CA 1
ATOM 696 C C . ARG A 1 88 ? -9.371 -3.505 0.077 1.00 90.31 88 ARG A C 1
ATOM 698 O O . ARG A 1 88 ? -10.179 -3.796 0.958 1.00 90.31 88 ARG A O 1
ATOM 705 N N . LEU A 1 89 ? -8.893 -2.280 -0.109 1.00 90.12 89 LEU A N 1
ATOM 706 C CA . LEU A 1 89 ? -9.284 -1.131 0.704 1.00 90.12 89 LEU A CA 1
ATOM 707 C C . LEU A 1 89 ? -10.766 -0.798 0.511 1.00 90.12 89 LEU A C 1
ATOM 709 O O . LEU A 1 89 ? -11.474 -0.619 1.500 1.00 90.12 89 LEU A O 1
ATOM 713 N N . GLU A 1 90 ? -11.261 -0.828 -0.728 1.00 89.06 90 GLU A N 1
ATOM 714 C CA . GLU A 1 90 ? -12.678 -0.623 -1.052 1.00 89.06 90 GLU A CA 1
ATOM 715 C C . GLU A 1 90 ? -13.572 -1.664 -0.371 1.00 89.06 90 GLU A C 1
ATOM 717 O O . GLU A 1 90 ? -14.543 -1.305 0.297 1.00 89.06 90 GLU A O 1
ATOM 722 N N . ARG A 1 91 ? -13.206 -2.953 -0.442 1.00 88.81 91 ARG A N 1
ATOM 723 C CA . ARG A 1 91 ? -13.931 -4.028 0.262 1.00 88.81 91 ARG A CA 1
ATOM 724 C C . ARG A 1 91 ? -13.959 -3.846 1.779 1.00 88.81 91 ARG A C 1
ATOM 726 O O . ARG A 1 91 ? -14.876 -4.341 2.430 1.00 88.81 91 ARG A O 1
ATOM 733 N N . MET A 1 92 ? -12.954 -3.182 2.343 1.00 88.81 92 MET A N 1
ATOM 734 C CA . MET A 1 92 ? -12.850 -2.903 3.778 1.00 88.81 92 MET A CA 1
ATOM 735 C C . MET A 1 92 ? -13.437 -1.544 4.180 1.00 88.81 92 MET A C 1
ATOM 737 O O . MET A 1 92 ? -13.481 -1.245 5.373 1.00 88.81 92 MET A O 1
ATOM 741 N N . GLY A 1 93 ? -13.902 -0.736 3.221 1.00 87.00 93 GLY A N 1
ATOM 742 C CA . GLY A 1 93 ? -14.409 0.614 3.468 1.00 87.00 93 GLY A CA 1
ATOM 743 C C . GLY A 1 93 ? -13.328 1.624 3.871 1.00 87.00 93 GLY A C 1
ATOM 744 O O . GLY A 1 93 ? -13.648 2.650 4.471 1.00 87.00 93 GLY A O 1
ATOM 745 N N . SER A 1 94 ? -12.059 1.343 3.572 1.00 86.62 94 SER A N 1
ATOM 746 C CA . SER A 1 94 ? -10.937 2.237 3.859 1.00 86.62 94 SER A CA 1
ATOM 747 C C . SER A 1 94 ? -10.849 3.339 2.805 1.00 86.62 94 SER A C 1
ATOM 749 O O . SER A 1 94 ? -10.763 3.062 1.611 1.00 86.62 94 SER A O 1
ATOM 751 N N . LYS A 1 95 ? -10.842 4.598 3.252 1.00 85.38 95 LYS A N 1
ATOM 752 C CA . LYS A 1 95 ? -10.681 5.781 2.396 1.00 85.38 95 LYS A CA 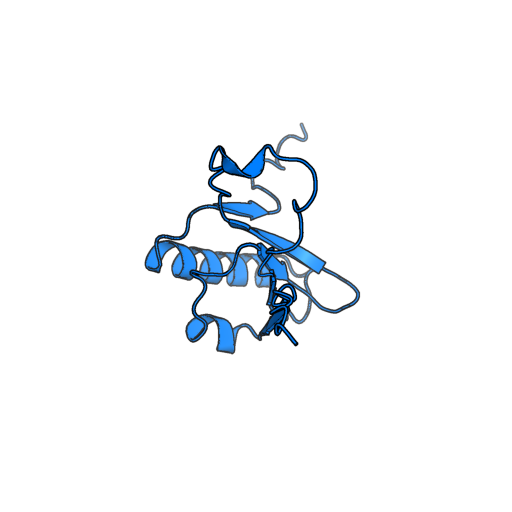1
ATOM 753 C C . LYS A 1 95 ? -9.255 6.304 2.455 1.00 85.38 95 LYS A C 1
ATOM 755 O O . LYS A 1 95 ? -8.625 6.243 3.509 1.00 85.38 95 LYS A O 1
ATOM 760 N N . GLY A 1 96 ? -8.771 6.846 1.345 1.00 86.94 96 GLY A N 1
ATOM 761 C CA . GLY A 1 96 ? -7.453 7.458 1.255 1.00 86.94 96 GLY A CA 1
ATOM 762 C C . GLY A 1 96 ? -7.086 7.829 -0.175 1.00 86.94 96 GLY A C 1
ATOM 763 O O . GLY A 1 96 ? -7.885 7.653 -1.093 1.00 86.94 96 GLY A O 1
ATOM 764 N N . GLU A 1 97 ? -5.864 8.307 -0.344 1.00 88.00 97 GLU A N 1
ATOM 765 C CA . GLU A 1 97 ? -5.309 8.778 -1.608 1.00 88.00 97 GLU A CA 1
ATOM 766 C C . GLU A 1 97 ? -4.215 7.825 -2.099 1.00 88.00 97 GLU A C 1
ATOM 768 O O . GLU A 1 97 ? -3.396 7.354 -1.307 1.00 88.00 97 GLU A O 1
ATOM 773 N N . PHE A 1 98 ? -4.209 7.535 -3.403 1.00 86.69 98 PHE A N 1
ATOM 774 C CA . PHE A 1 98 ? -3.171 6.741 -4.065 1.00 86.69 98 PHE A CA 1
ATOM 775 C C . PHE A 1 98 ? -2.075 7.639 -4.649 1.00 86.69 98 PHE A C 1
ATOM 777 O O . PHE A 1 98 ? -2.359 8.750 -5.101 1.00 86.69 98 PHE A O 1
ATOM 784 N N . TYR A 1 99 ? -0.833 7.149 -4.636 1.00 82.94 99 TYR A N 1
ATOM 785 C CA . TYR A 1 99 ? 0.355 7.866 -5.090 1.00 82.94 99 TYR A CA 1
ATOM 786 C C . TYR A 1 99 ? 1.211 7.029 -6.066 1.00 82.94 99 TYR A C 1
ATOM 788 O O . TYR A 1 99 ? 1.316 5.815 -5.887 1.00 82.94 99 TYR A O 1
ATOM 796 N N . PRO A 1 100 ? 1.874 7.669 -7.053 1.00 73.06 100 PRO A N 1
ATOM 797 C CA . PRO A 1 100 ? 1.712 9.078 -7.414 1.00 73.06 100 PRO A CA 1
ATOM 798 C C . PRO A 1 100 ? 0.271 9.329 -7.864 1.00 73.06 100 PRO A C 1
ATOM 800 O O . PRO A 1 100 ? -0.300 8.516 -8.583 1.00 73.06 100 PRO A O 1
ATOM 803 N N . ALA A 1 101 ? -0.339 10.413 -7.379 1.00 62.44 101 ALA A N 1
ATOM 804 C CA . ALA A 1 101 ? -1.706 10.720 -7.764 1.00 62.44 101 ALA A CA 1
ATOM 805 C C . ALA A 1 101 ? -1.740 10.816 -9.292 1.00 62.44 101 ALA A C 1
ATOM 807 O O . ALA A 1 101 ? -0.860 11.450 -9.877 1.00 62.44 101 ALA A O 1
ATOM 808 N N . GLU A 1 102 ? -2.743 10.215 -9.936 1.00 56.62 102 GLU A N 1
ATOM 809 C CA . GLU A 1 102 ? -2.906 10.255 -11.401 1.00 56.62 102 GLU A CA 1
ATOM 810 C C . GLU A 1 102 ? -2.896 11.705 -11.953 1.00 56.62 102 GLU A C 1
AT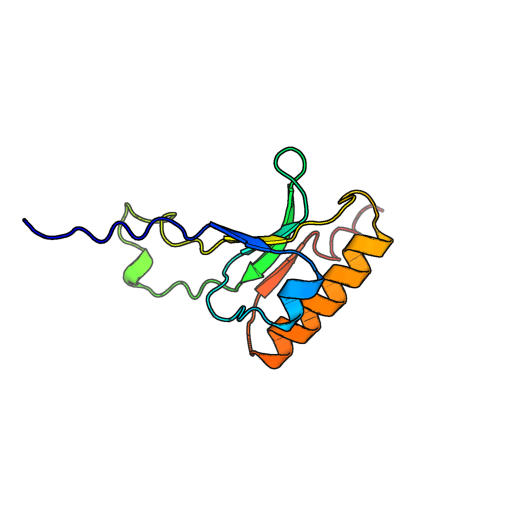OM 812 O O . GLU A 1 102 ? -2.620 11.930 -13.124 1.00 56.62 102 GLU A O 1
ATOM 817 N N . ASN A 1 103 ? -3.061 12.712 -11.083 1.00 46.06 103 ASN A N 1
ATOM 818 C CA . ASN A 1 103 ? -2.858 14.142 -11.349 1.00 46.06 103 ASN A CA 1
ATOM 819 C C . ASN A 1 103 ? -1.393 14.589 -11.578 1.00 46.06 103 ASN A C 1
ATOM 821 O O . ASN A 1 103 ? -1.139 15.789 -11.644 1.00 46.06 103 ASN A O 1
ATOM 825 N N . ALA A 1 104 ? -0.423 13.680 -11.707 1.00 44.62 104 ALA A N 1
ATOM 826 C CA . ALA A 1 104 ? 0.919 14.021 -12.198 1.00 44.62 104 ALA A CA 1
ATOM 827 C C . ALA A 1 104 ? 0.979 14.196 -13.734 1.00 44.62 104 ALA A C 1
ATOM 829 O O . ALA A 1 104 ? 2.047 14.475 -14.275 1.00 44.62 104 ALA A O 1
ATOM 830 N N . ASP A 1 105 ? -0.156 14.082 -14.431 1.00 42.34 105 ASP A N 1
ATOM 831 C CA . ASP A 1 105 ? -0.331 14.479 -15.832 1.00 42.34 105 ASP A CA 1
ATOM 832 C C . ASP A 1 105 ? -0.793 15.952 -15.930 1.00 42.34 105 ASP A C 1
ATOM 834 O O . ASP A 1 105 ? -1.869 16.288 -16.417 1.00 42.34 105 ASP A O 1
ATOM 838 N N . THR A 1 106 ? 0.026 16.877 -15.421 1.00 43.97 106 THR A N 1
ATOM 839 C CA . THR A 1 106 ? -0.024 18.293 -15.829 1.00 43.97 106 THR A CA 1
ATOM 840 C C . THR A 1 106 ? 1.371 18.759 -16.222 1.00 43.97 106 THR A C 1
ATOM 842 O O . THR A 1 106 ? 1.937 19.674 -15.626 1.00 43.97 106 THR A O 1
ATOM 845 N N . HIS A 1 107 ? 1.948 18.107 -17.225 1.00 48.38 107 HIS A N 1
ATOM 846 C CA . HIS A 1 107 ? 3.036 18.682 -18.004 1.00 48.38 107 HIS A CA 1
ATOM 847 C C . HIS A 1 107 ? 2.573 18.793 -19.456 1.00 48.38 107 HIS A C 1
ATOM 849 O O . HIS A 1 107 ? 2.769 17.881 -20.256 1.00 48.38 107 HIS A O 1
ATOM 855 N N . GLN A 1 108 ? 1.945 19.926 -19.769 1.00 38.91 108 GLN A N 1
ATOM 856 C CA . GLN A 1 108 ? 1.946 20.493 -21.115 1.00 38.91 108 GLN A CA 1
ATOM 857 C C . GLN A 1 108 ? 2.849 21.722 -21.129 1.00 38.91 108 GLN A C 1
ATOM 859 O O . GLN A 1 108 ? 2.845 22.455 -20.114 1.00 38.91 108 GLN A O 1
#

Secondary structure (DSSP, 8-state):
-----------EEEEHHHHTTS--TT--EEEEE-SS-EEEEEEE-----GGGGSSS-SSTT--EEEEE-S-TT-HHHHHHHHHHHHHHHHHHT--EEESS-GGG----

Mean predicted aligned error: 10.58 Å

Solvent-accessible surface area (backbone atoms only — not comparable to full-atom values): 6705 Å² total; per-residue (Å²): 134,82,79,75,77,71,65,64,52,53,73,43,80,44,44,69,80,48,52,82,77,51,82,59,86,76,46,37,32,36,29,36,21,58,98,86,49,75,43,62,40,34,38,41,65,78,81,81,52,86,82,73,73,64,90,87,72,93,73,52,80,53,24,33,36,36,36,51,42,98,51,71,82,39,62,68,60,44,53,53,50,48,55,53,52,49,56,52,33,56,76,67,71,54,59,61,51,58,42,81,46,84,79,75,78,75,82,129